Protein AF-A0A3N7AMP7-F1 (afdb_monomer_lite)

Sequence (68 aa):
MEDPNTPRPVSLTVLI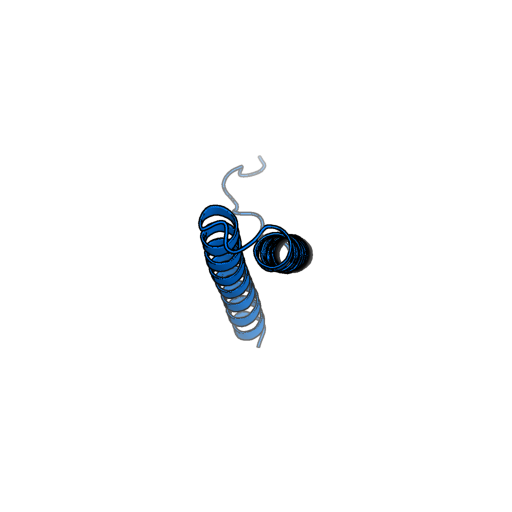VGLVITLILAIWSGFQFLNSGHSLGYGVLAGVSIGAAYSFLKQIRIRRNEKQ

Secondary structure (DSSP, 8-state):
---TTS-----HHHHHHHHHHHHHHHHHHHHHHHHTT--HHHHHHHHHHHHHHHHHHHHHHHHHHTT-

Structure (mmCIF, N/CA/C/O backbone):
data_AF-A0A3N7AMP7-F1
#
_entry.id   AF-A0A3N7AMP7-F1
#
loop_
_atom_site.group_PDB
_atom_site.id
_atom_site.type_symbol
_atom_site.label_atom_id
_atom_site.label_alt_id
_atom_site.label_comp_id
_atom_site.label_asym_id
_atom_site.label_entity_id
_atom_site.label_seq_id
_atom_site.pdbx_PDB_ins_code
_atom_site.Cartn_x
_atom_site.Cartn_y
_atom_site.Cartn_z
_atom_site.occupancy
_atom_site.B_iso_or_equiv
_atom_site.auth_seq_id
_atom_site.auth_comp_id
_atom_site.auth_asym_id
_atom_site.auth_atom_id
_atom_site.pdbx_PDB_model_num
ATOM 1 N N . MET A 1 1 ? -35.553 9.525 14.739 1.00 43.19 1 MET A N 1
ATOM 2 C CA . MET A 1 1 ? -34.661 10.586 14.234 1.00 43.19 1 MET A CA 1
ATOM 3 C C . MET A 1 1 ? -33.269 9.988 14.246 1.00 43.19 1 MET A C 1
ATOM 5 O O . MET A 1 1 ? -32.689 9.865 15.313 1.00 43.19 1 MET A O 1
ATOM 9 N N . GLU A 1 2 ? -32.826 9.448 13.113 1.00 47.41 2 GLU A N 1
ATOM 10 C CA . GLU A 1 2 ? -31.483 8.879 12.978 1.00 47.41 2 GLU A CA 1
ATOM 11 C C . GLU A 1 2 ? -30.548 10.022 12.590 1.00 47.41 2 GLU A C 1
ATOM 13 O O . GLU A 1 2 ? -30.750 10.651 11.555 1.00 47.41 2 GLU A O 1
ATOM 18 N N . ASP A 1 3 ? -29.588 10.339 13.455 1.00 47.56 3 ASP A N 1
ATOM 19 C CA . ASP A 1 3 ? -28.588 11.375 13.216 1.00 47.56 3 ASP A CA 1
ATOM 20 C C . ASP A 1 3 ? -27.746 11.005 11.976 1.00 47.56 3 ASP A C 1
ATOM 22 O O . ASP A 1 3 ? -26.993 10.028 12.017 1.00 47.56 3 ASP A O 1
ATOM 26 N N . PRO A 1 4 ? -27.821 11.752 10.857 1.00 57.91 4 PRO A N 1
ATOM 27 C CA . PRO A 1 4 ? -27.050 11.446 9.647 1.00 57.91 4 PRO A CA 1
ATOM 28 C C . PRO A 1 4 ? -25.547 11.743 9.804 1.00 57.91 4 PRO A C 1
ATOM 30 O O . PRO A 1 4 ? -24.769 11.485 8.889 1.00 57.91 4 PRO A O 1
ATOM 33 N N . ASN A 1 5 ? -25.136 12.280 10.958 1.00 55.09 5 ASN A N 1
ATOM 34 C CA . ASN A 1 5 ? -23.776 12.729 11.252 1.00 55.09 5 ASN A CA 1
ATOM 35 C C . ASN A 1 5 ? -22.974 11.775 12.140 1.00 55.09 5 ASN A C 1
ATOM 37 O O . ASN A 1 5 ? -21.849 12.112 12.502 1.00 55.09 5 ASN A O 1
ATOM 41 N N . THR A 1 6 ? -23.489 10.597 12.510 1.00 50.75 6 THR A N 1
ATOM 42 C CA . THR A 1 6 ? -22.634 9.617 13.193 1.00 50.75 6 THR A CA 1
ATOM 43 C C . THR A 1 6 ? -21.686 9.018 12.151 1.00 50.75 6 THR A C 1
ATOM 45 O O . THR A 1 6 ? -22.156 8.302 11.260 1.00 50.75 6 THR A O 1
ATOM 48 N N . PRO A 1 7 ? -20.364 9.282 12.202 1.00 55.03 7 PRO A N 1
ATOM 49 C CA . PRO A 1 7 ? -19.432 8.694 11.256 1.00 55.03 7 PRO A CA 1
ATOM 50 C C . PRO A 1 7 ? -19.463 7.196 11.526 1.00 55.03 7 PRO A C 1
ATOM 52 O O . PRO A 1 7 ? -18.938 6.735 12.542 1.00 55.03 7 PRO A O 1
ATOM 55 N N . ARG A 1 8 ? -20.147 6.426 10.668 1.00 58.25 8 ARG A N 1
ATOM 56 C CA . ARG A 1 8 ? -20.170 4.969 10.801 1.00 58.25 8 ARG A CA 1
ATOM 57 C C . ARG A 1 8 ? -18.711 4.535 10.874 1.00 58.25 8 ARG A C 1
ATOM 59 O O . ARG A 1 8 ? -17.954 4.885 9.963 1.00 58.25 8 ARG A O 1
ATOM 66 N N . PRO A 1 9 ? -18.282 3.844 11.944 1.00 57.62 9 PRO A N 1
ATOM 67 C CA . PRO A 1 9 ? -16.903 3.418 12.063 1.00 57.62 9 PRO A CA 1
ATOM 68 C C . PRO A 1 9 ? -16.612 2.593 10.815 1.00 57.62 9 PRO A C 1
ATOM 70 O O . PRO A 1 9 ? -17.206 1.530 10.657 1.00 57.62 9 PRO A O 1
ATOM 73 N N . VAL A 1 10 ? -15.774 3.121 9.911 1.00 59.16 10 VAL A N 1
ATOM 74 C CA . VAL A 1 10 ? -15.376 2.431 8.679 1.00 59.16 10 VAL A CA 1
ATOM 75 C C . VAL A 1 10 ? -15.022 1.013 9.089 1.00 59.16 10 VAL A C 1
ATOM 77 O O . VAL A 1 10 ? -14.116 0.815 9.905 1.00 59.16 10 VAL A O 1
ATOM 80 N N . SER A 1 11 ? -15.848 0.060 8.652 1.00 67.31 11 SER A N 1
ATOM 81 C CA . SER A 1 11 ? -15.786 -1.296 9.183 1.00 67.31 11 SER A CA 1
ATOM 82 C C . SER A 1 11 ? -14.380 -1.823 8.940 1.00 67.31 11 SER A C 1
ATOM 84 O O . SER A 1 11 ? -13.821 -1.608 7.863 1.00 67.31 11 SER A O 1
ATOM 86 N N . LEU A 1 12 ? -13.791 -2.497 9.930 1.00 66.88 12 LEU A N 1
ATOM 87 C CA . LEU A 1 12 ? -12.463 -3.099 9.779 1.00 66.88 12 LEU A CA 1
ATOM 88 C C . LEU A 1 12 ? -12.402 -3.972 8.519 1.00 66.88 12 LEU A C 1
ATOM 90 O O . LEU A 1 12 ? -11.390 -3.980 7.829 1.00 66.88 12 LEU A O 1
ATOM 94 N N . THR A 1 13 ? -13.518 -4.611 8.162 1.00 69.31 13 THR A N 1
ATOM 95 C CA . THR A 1 13 ? -13.679 -5.358 6.915 1.00 69.31 13 THR A CA 1
ATOM 96 C C . THR A 1 13 ? -13.507 -4.477 5.677 1.00 69.31 13 THR A C 1
ATOM 98 O O . THR A 1 13 ? -12.804 -4.870 4.759 1.00 69.31 13 THR A O 1
ATOM 101 N N . VAL A 1 14 ? -14.076 -3.267 5.652 1.00 77.00 14 VAL A N 1
ATOM 102 C CA . VAL A 1 14 ? -13.924 -2.308 4.537 1.00 77.00 14 VAL A CA 1
ATOM 103 C C . VAL A 1 14 ? -12.481 -1.811 4.433 1.00 77.00 14 VAL A C 1
ATOM 105 O O . VAL A 1 14 ? -11.945 -1.713 3.335 1.00 77.00 14 VAL A O 1
ATOM 108 N N . LEU A 1 15 ? -11.828 -1.564 5.571 1.00 70.00 15 LEU A N 1
ATOM 109 C CA . LEU A 1 15 ? -10.407 -1.210 5.645 1.00 70.00 15 LEU A CA 1
ATOM 110 C C . LEU A 1 15 ? -9.502 -2.322 5.089 1.00 70.00 15 LEU A C 1
ATOM 112 O O . LEU A 1 15 ? -8.600 -2.047 4.301 1.00 70.00 15 LEU A O 1
ATOM 116 N N . ILE A 1 16 ? -9.763 -3.576 5.464 1.00 76.25 16 ILE A N 1
ATOM 117 C CA . ILE A 1 16 ? -9.018 -4.750 4.985 1.00 76.25 16 ILE A CA 1
ATOM 118 C C . ILE A 1 16 ? -9.275 -4.984 3.495 1.00 76.25 16 ILE A C 1
ATOM 120 O O . ILE A 1 16 ? -8.331 -5.207 2.745 1.00 76.25 16 ILE A O 1
ATOM 124 N N . VAL A 1 17 ? -10.525 -4.888 3.042 1.00 81.50 17 VAL A N 1
ATOM 125 C CA . VAL A 1 17 ? -10.880 -5.037 1.624 1.00 81.50 17 VAL A CA 1
ATOM 126 C C . VAL A 1 17 ? -10.222 -3.939 0.785 1.00 81.50 17 VAL A C 1
ATOM 128 O O . VAL A 1 17 ? -9.610 -4.243 -0.235 1.00 81.50 17 VAL A O 1
ATOM 131 N N . GLY A 1 18 ? -10.261 -2.684 1.243 1.00 77.31 18 GLY A N 1
ATOM 132 C CA . GLY A 1 18 ? -9.571 -1.568 0.595 1.00 77.31 18 GLY A CA 1
ATOM 133 C C . GLY A 1 18 ? -8.061 -1.787 0.516 1.00 77.31 18 GLY A C 1
ATOM 134 O O . GLY A 1 18 ? -7.468 -1.589 -0.544 1.00 77.31 18 GLY A O 1
ATOM 135 N N . LEU A 1 19 ? -7.445 -2.284 1.593 1.00 78.31 19 LEU A N 1
ATOM 136 C CA . LEU A 1 19 ? -6.030 -2.649 1.608 1.00 78.31 19 LEU A CA 1
ATOM 137 C C . LEU A 1 19 ? -5.723 -3.739 0.572 1.00 78.31 19 LEU A C 1
ATOM 139 O O . LEU A 1 19 ? -4.819 -3.551 -0.234 1.00 78.31 19 LEU A O 1
ATOM 143 N N . VAL A 1 20 ? -6.487 -4.834 0.548 1.00 83.94 20 VAL A N 1
ATOM 144 C CA . VAL A 1 20 ? -6.284 -5.958 -0.383 1.00 83.94 20 VAL A CA 1
ATOM 145 C C . VAL A 1 20 ? -6.414 -5.508 -1.839 1.00 83.94 20 VAL A C 1
ATOM 147 O O . VAL A 1 20 ? -5.544 -5.820 -2.647 1.00 83.94 20 VAL A O 1
ATOM 150 N N . ILE A 1 21 ? -7.444 -4.724 -2.172 1.00 83.88 21 ILE A N 1
ATOM 151 C CA . ILE A 1 21 ? -7.646 -4.194 -3.531 1.00 83.88 21 ILE A CA 1
ATOM 152 C C . ILE A 1 21 ? -6.472 -3.302 -3.940 1.00 83.88 21 ILE A C 1
ATOM 154 O O . ILE A 1 21 ? -5.926 -3.451 -5.032 1.00 83.88 21 ILE A O 1
ATOM 158 N N . THR A 1 22 ? -6.043 -2.410 -3.047 1.00 80.56 22 THR A N 1
ATOM 159 C CA . THR A 1 22 ? -4.912 -1.511 -3.302 1.00 80.56 22 THR A CA 1
ATOM 160 C C . THR A 1 22 ? -3.610 -2.294 -3.500 1.00 80.56 22 THR A C 1
ATOM 162 O O . THR A 1 22 ? -2.801 -1.943 -4.351 1.00 80.56 22 THR A O 1
ATOM 165 N N . LEU A 1 23 ? -3.418 -3.386 -2.758 1.00 79.69 23 LEU A N 1
ATOM 166 C CA . LEU A 1 23 ? -2.243 -4.253 -2.854 1.00 79.69 23 LEU A CA 1
ATOM 167 C C . LEU A 1 23 ? -2.221 -5.029 -4.178 1.00 79.69 23 LEU A C 1
ATOM 169 O O . LEU A 1 23 ? -1.181 -5.099 -4.828 1.00 79.69 23 LEU A O 1
ATOM 173 N N . ILE A 1 24 ? -3.374 -5.540 -4.619 1.00 85.69 24 ILE A N 1
ATOM 174 C CA . ILE A 1 24 ? -3.522 -6.188 -5.930 1.00 85.69 24 ILE A CA 1
ATOM 175 C C . ILE A 1 24 ? -3.229 -5.186 -7.052 1.00 85.69 24 ILE A C 1
ATOM 177 O O . ILE A 1 24 ? -2.467 -5.501 -7.962 1.00 85.69 24 ILE A O 1
ATOM 181 N N . LEU A 1 25 ? -3.768 -3.966 -6.964 1.00 79.62 25 LEU A N 1
ATOM 182 C CA . LEU A 1 25 ? -3.500 -2.898 -7.931 1.00 79.62 25 LEU A CA 1
ATOM 183 C C . LEU A 1 25 ? -2.027 -2.475 -7.936 1.00 79.62 25 LEU A C 1
ATOM 185 O O . LEU A 1 25 ? -1.464 -2.257 -9.006 1.00 79.62 25 LEU A O 1
ATOM 189 N N . ALA A 1 26 ? -1.379 -2.415 -6.770 1.00 76.81 26 ALA A N 1
ATOM 190 C CA . ALA A 1 26 ? 0.046 -2.118 -6.659 1.00 76.81 26 ALA A CA 1
ATOM 191 C C . ALA A 1 26 ? 0.904 -3.203 -7.325 1.00 76.81 26 ALA A C 1
ATOM 193 O O . ALA A 1 26 ? 1.801 -2.876 -8.102 1.00 76.81 26 ALA A O 1
ATOM 194 N N . ILE A 1 27 ? 0.610 -4.482 -7.058 1.00 81.31 27 ILE A N 1
ATOM 195 C CA . ILE A 1 27 ? 1.318 -5.622 -7.659 1.00 81.31 27 ILE A CA 1
ATOM 196 C C . ILE A 1 27 ? 1.090 -5.646 -9.170 1.00 81.31 27 ILE A C 1
ATOM 198 O O . ILE A 1 27 ? 2.052 -5.768 -9.922 1.00 81.31 27 ILE A O 1
ATOM 202 N N . TRP A 1 28 ? -0.154 -5.479 -9.625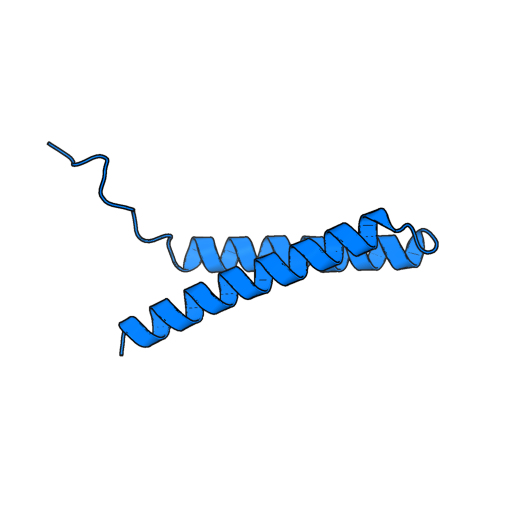 1.00 81.56 28 TRP A N 1
ATOM 203 C CA . TRP A 1 28 ? -0.491 -5.449 -11.047 1.00 81.56 28 TRP A CA 1
ATOM 204 C C . TRP A 1 28 ? 0.207 -4.293 -11.767 1.00 81.56 28 TRP A C 1
ATOM 206 O O . TRP A 1 28 ? 0.836 -4.492 -12.802 1.00 81.56 28 TRP A O 1
ATOM 216 N N . SER A 1 29 ? 0.157 -3.087 -11.194 1.00 73.06 29 SER A N 1
ATOM 217 C CA . SER A 1 29 ? 0.834 -1.908 -11.737 1.00 73.06 29 SER A CA 1
ATOM 218 C C . SER A 1 29 ? 2.351 -2.098 -11.774 1.00 73.06 29 SER A C 1
ATOM 220 O O . SER A 1 29 ? 2.983 -1.781 -12.776 1.00 73.06 29 SER A O 1
ATOM 222 N N . GLY A 1 30 ? 2.947 -2.666 -10.722 1.00 70.56 30 GLY A N 1
ATOM 223 C CA . GLY A 1 30 ? 4.375 -2.989 -10.682 1.00 70.56 30 GLY A CA 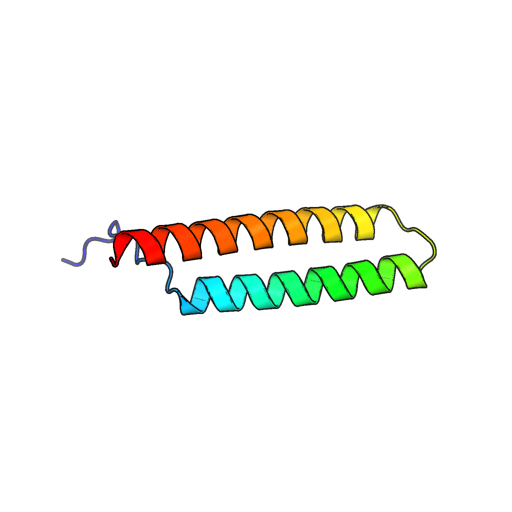1
ATOM 224 C C . GLY A 1 30 ? 4.776 -4.047 -11.715 1.00 70.56 30 GLY A C 1
ATOM 225 O O . GLY A 1 30 ? 5.794 -3.900 -12.388 1.00 70.56 30 GLY A O 1
ATOM 226 N N . PHE A 1 31 ? 3.952 -5.078 -11.906 1.00 77.06 31 PHE A N 1
ATOM 227 C CA . PHE A 1 31 ? 4.181 -6.097 -12.929 1.00 77.06 31 PHE A CA 1
ATOM 228 C C . PHE A 1 31 ? 4.091 -5.496 -14.335 1.00 77.06 31 PHE A C 1
ATOM 230 O O . PHE A 1 31 ? 4.953 -5.740 -15.179 1.00 77.06 31 PHE A O 1
ATOM 237 N N . GLN A 1 32 ? 3.110 -4.622 -14.568 1.00 73.12 32 GLN A N 1
ATOM 238 C CA . GLN A 1 32 ? 2.954 -3.929 -15.841 1.00 73.12 32 GLN A CA 1
ATOM 239 C C . GLN A 1 32 ? 4.069 -2.906 -16.096 1.00 73.12 32 GLN A C 1
ATOM 241 O O . GLN A 1 32 ? 4.483 -2.742 -17.243 1.00 73.12 32 GLN A O 1
ATOM 246 N N . PHE A 1 33 ? 4.604 -2.270 -15.049 1.00 68.06 33 PHE A N 1
ATOM 247 C CA . PHE A 1 33 ? 5.781 -1.399 -15.118 1.00 68.06 33 PHE A CA 1
ATOM 248 C C . PHE A 1 33 ? 7.024 -2.152 -15.610 1.00 68.06 33 PHE A C 1
ATOM 250 O O . PHE A 1 33 ? 7.731 -1.663 -16.495 1.00 68.06 33 PHE A O 1
ATOM 257 N N . LEU A 1 34 ? 7.261 -3.348 -15.060 1.00 71.00 34 LEU A N 1
ATOM 258 C CA . LEU A 1 34 ? 8.369 -4.218 -15.455 1.00 71.00 34 LEU A CA 1
ATOM 259 C C . LEU A 1 34 ? 8.180 -4.756 -16.878 1.00 71.00 34 LEU A C 1
ATOM 261 O O . LEU A 1 34 ? 9.121 -4.741 -17.665 1.00 71.00 34 LEU A O 1
ATOM 265 N N . ASN A 1 35 ? 6.960 -5.170 -17.231 1.00 72.19 35 ASN A N 1
ATOM 266 C CA . ASN A 1 35 ? 6.673 -5.778 -18.530 1.00 72.19 35 ASN A CA 1
ATOM 267 C C . ASN A 1 35 ? 6.587 -4.757 -19.684 1.00 72.19 35 ASN A C 1
ATOM 269 O O . ASN A 1 35 ? 6.862 -5.098 -20.828 1.00 72.19 35 ASN A O 1
ATOM 273 N N . SER A 1 36 ? 6.228 -3.499 -19.398 1.00 67.75 36 SER A N 1
ATOM 274 C CA . SER A 1 36 ? 6.071 -2.438 -20.414 1.00 67.75 36 SER A CA 1
ATOM 275 C C . SER A 1 36 ? 7.312 -1.549 -20.577 1.00 67.75 36 SER A C 1
ATOM 277 O O . SER A 1 36 ? 7.245 -0.539 -21.273 1.00 67.75 36 SER A O 1
ATOM 279 N N . GLY A 1 37 ? 8.433 -1.886 -19.930 1.00 61.97 37 GLY A N 1
ATOM 280 C CA . GLY A 1 37 ? 9.710 -1.196 -20.132 1.00 61.97 37 GLY A CA 1
ATOM 281 C C . GLY A 1 37 ? 9.810 0.184 -19.473 1.00 61.97 37 GLY A C 1
ATOM 282 O O . GLY A 1 37 ? 10.148 1.154 -20.140 1.00 61.97 37 GLY A O 1
ATOM 283 N N . HIS A 1 38 ? 9.562 0.274 -18.160 1.00 58.47 38 HIS A N 1
ATOM 284 C CA . HIS A 1 38 ? 9.797 1.481 -17.342 1.00 58.47 38 HIS A CA 1
ATOM 285 C C . HIS A 1 38 ? 8.831 2.656 -17.598 1.00 58.47 38 HIS A C 1
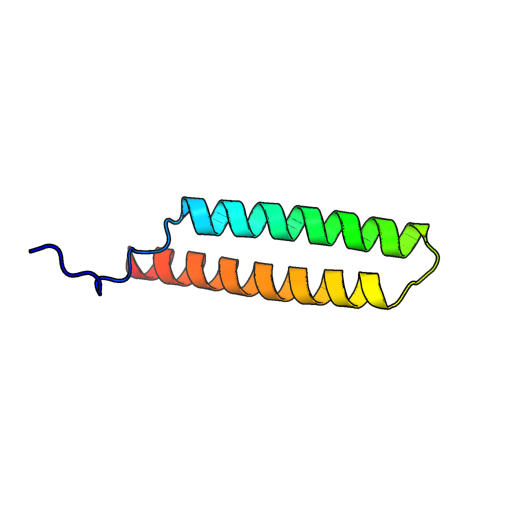ATOM 287 O O . HIS A 1 38 ? 9.213 3.827 -17.540 1.00 58.47 38 HIS A O 1
ATOM 293 N N . SER A 1 39 ? 7.548 2.386 -17.840 1.00 62.06 39 SER A N 1
ATOM 294 C CA . SER A 1 39 ? 6.559 3.464 -17.967 1.00 62.06 39 SER A CA 1
ATOM 295 C C . SER A 1 39 ? 6.291 4.138 -16.611 1.00 62.06 39 SER A C 1
ATOM 297 O O . SER A 1 39 ? 5.605 3.598 -15.744 1.00 62.06 39 SER A O 1
ATOM 299 N N . LEU A 1 40 ? 6.843 5.343 -16.435 1.00 65.31 40 LEU A N 1
ATOM 300 C CA . LEU A 1 40 ? 6.835 6.155 -15.205 1.00 65.31 40 LEU A CA 1
ATOM 301 C C . LEU A 1 40 ? 5.451 6.257 -14.531 1.00 65.31 40 LEU A C 1
ATOM 303 O O . LEU A 1 40 ? 5.360 6.281 -13.304 1.00 65.31 40 LEU A O 1
ATOM 307 N N . GLY A 1 41 ? 4.371 6.243 -15.321 1.00 70.75 41 GLY A N 1
ATOM 308 C CA . GLY A 1 41 ? 2.993 6.282 -14.826 1.00 70.75 41 GLY A CA 1
ATOM 309 C C . GLY A 1 41 ? 2.618 5.095 -13.932 1.00 70.75 41 GLY A C 1
ATOM 310 O O . GLY A 1 41 ? 1.979 5.284 -12.899 1.00 70.75 41 GLY A O 1
ATOM 311 N N . TYR A 1 42 ? 3.076 3.884 -14.256 1.00 67.06 42 TYR A N 1
ATOM 312 C CA . TYR A 1 42 ? 2.808 2.700 -13.432 1.00 67.06 42 TYR A CA 1
ATOM 313 C C . TYR A 1 42 ? 3.634 2.685 -12.140 1.00 67.06 42 TYR A C 1
ATOM 315 O O . TYR A 1 42 ? 3.185 2.141 -11.128 1.00 67.06 42 TYR A O 1
ATOM 323 N N . GLY A 1 43 ? 4.806 3.330 -12.145 1.00 70.00 43 GLY A N 1
ATOM 324 C CA . GLY A 1 43 ? 5.609 3.561 -10.942 1.00 70.00 43 GLY A CA 1
ATOM 325 C C . GLY A 1 43 ? 4.931 4.535 -9.974 1.00 70.00 43 GLY A C 1
ATOM 326 O O . GLY A 1 43 ? 4.864 4.265 -8.776 1.00 70.00 43 GLY A O 1
ATOM 327 N N . VAL A 1 44 ? 4.346 5.625 -10.488 1.00 77.50 44 VAL A N 1
ATOM 328 C CA . VAL A 1 44 ? 3.546 6.567 -9.682 1.00 77.50 44 VAL A CA 1
ATOM 329 C C . VAL A 1 44 ? 2.305 5.877 -9.111 1.00 77.50 44 VAL A C 1
ATOM 331 O O . VAL A 1 44 ? 2.036 6.004 -7.918 1.00 77.50 44 VAL A O 1
ATOM 334 N N . LEU A 1 45 ? 1.590 5.087 -9.919 1.00 75.81 45 LEU A N 1
ATOM 335 C CA . LEU A 1 45 ? 0.441 4.299 -9.458 1.00 75.81 45 LEU A CA 1
ATOM 336 C C . LEU A 1 45 ? 0.825 3.294 -8.364 1.00 75.81 45 LEU A C 1
ATOM 338 O O . LEU A 1 45 ? 0.111 3.176 -7.366 1.00 75.81 45 LEU A O 1
ATOM 342 N N . ALA A 1 46 ? 1.966 2.615 -8.500 1.00 75.44 46 ALA A N 1
ATOM 343 C CA . ALA A 1 46 ? 2.479 1.715 -7.471 1.00 75.44 46 ALA A CA 1
ATOM 344 C C . ALA A 1 46 ? 2.826 2.474 -6.177 1.00 75.44 46 ALA A C 1
ATOM 346 O O . ALA A 1 46 ? 2.415 2.057 -5.095 1.00 75.44 46 ALA A O 1
ATOM 347 N N . GLY A 1 47 ? 3.501 3.624 -6.273 1.00 76.81 47 GLY A N 1
ATOM 348 C CA . GLY A 1 47 ? 3.843 4.462 -5.119 1.00 76.81 47 GLY A CA 1
ATOM 349 C C . GLY A 1 47 ? 2.617 4.999 -4.370 1.00 76.81 47 GLY A C 1
ATOM 350 O O . GLY A 1 47 ? 2.541 4.883 -3.146 1.00 76.81 47 GLY A O 1
ATOM 351 N N . VAL A 1 48 ? 1.620 5.519 -5.095 1.00 80.00 48 VAL A N 1
ATOM 352 C CA . VAL A 1 48 ? 0.351 5.996 -4.512 1.00 80.00 48 VAL A CA 1
ATOM 353 C C . VAL A 1 48 ? -0.402 4.850 -3.834 1.00 80.00 48 VAL A C 1
ATOM 355 O O . VAL A 1 48 ? -0.899 5.013 -2.720 1.00 80.00 48 VAL A O 1
ATOM 358 N N . SER A 1 49 ? -0.428 3.671 -4.458 1.00 79.81 49 SER A N 1
ATOM 359 C CA . SER A 1 49 ? -1.075 2.480 -3.897 1.00 79.81 49 SER A CA 1
ATOM 360 C C . SER A 1 49 ? -0.388 2.010 -2.608 1.00 79.81 49 SER A C 1
ATOM 362 O O . SER A 1 49 ? -1.057 1.702 -1.624 1.00 79.81 49 SER A O 1
ATOM 364 N N . ILE A 1 50 ? 0.946 2.031 -2.553 1.00 78.12 50 ILE A N 1
ATOM 365 C CA . ILE A 1 50 ? 1.702 1.706 -1.333 1.00 78.12 50 ILE A CA 1
ATOM 366 C C . ILE A 1 50 ? 1.411 2.724 -0.218 1.00 78.12 50 ILE A C 1
ATOM 368 O O . ILE A 1 50 ? 1.170 2.333 0.926 1.00 78.12 50 ILE A O 1
ATOM 372 N N . GLY A 1 51 ? 1.372 4.022 -0.537 1.00 80.25 51 GLY A N 1
ATOM 373 C CA . GLY A 1 51 ? 1.018 5.071 0.426 1.00 80.25 51 GLY A CA 1
ATOM 374 C C . GLY A 1 51 ? -0.405 4.920 0.977 1.00 80.25 51 GLY A C 1
ATOM 375 O O . GLY A 1 51 ? -0.628 5.033 2.186 1.00 80.25 51 GLY A O 1
ATOM 376 N N . ALA A 1 52 ? -1.365 4.584 0.111 1.00 79.25 52 ALA A N 1
ATOM 377 C CA . ALA A 1 52 ? -2.736 4.284 0.510 1.00 79.25 52 ALA A CA 1
ATOM 378 C C . ALA A 1 52 ? -2.809 3.033 1.403 1.00 79.25 52 ALA A C 1
ATOM 380 O O . ALA A 1 52 ? -3.433 3.076 2.466 1.00 79.25 52 ALA A O 1
ATOM 381 N N . ALA A 1 53 ? -2.103 1.954 1.047 1.00 79.50 53 ALA A N 1
ATOM 382 C CA . ALA A 1 53 ? -2.013 0.749 1.870 1.00 79.50 53 ALA A CA 1
ATOM 383 C C . ALA A 1 53 ? -1.436 1.048 3.267 1.00 79.50 53 ALA A C 1
ATOM 385 O O . ALA A 1 53 ? -1.970 0.577 4.271 1.00 79.50 53 ALA A O 1
ATOM 386 N N . TYR A 1 54 ? -0.407 1.895 3.363 1.00 79.00 54 TYR A N 1
ATOM 387 C CA . TYR A 1 54 ? 0.154 2.318 4.649 1.00 79.00 54 TYR A CA 1
ATOM 388 C C . TYR A 1 54 ? -0.849 3.111 5.504 1.00 79.00 54 TYR A C 1
ATOM 390 O O . TYR A 1 54 ? -0.951 2.882 6.711 1.00 79.00 54 TYR A O 1
ATOM 398 N N . SER A 1 55 ? -1.636 4.003 4.893 1.00 79.50 55 SER A N 1
ATOM 399 C CA . SER A 1 55 ? -2.689 4.762 5.587 1.00 79.50 55 SER A CA 1
ATOM 400 C C . SER A 1 55 ? -3.778 3.845 6.157 1.00 79.50 55 SER A C 1
ATOM 402 O O . SER A 1 55 ? -4.153 3.973 7.327 1.00 79.50 55 SER A O 1
ATOM 404 N N . PHE A 1 56 ? -4.226 2.855 5.377 1.00 77.94 56 PHE A N 1
ATOM 405 C CA . PHE A 1 56 ? -5.175 1.844 5.847 1.00 77.94 56 PHE A CA 1
ATOM 406 C C . PHE A 1 56 ? -4.588 0.989 6.979 1.00 77.94 56 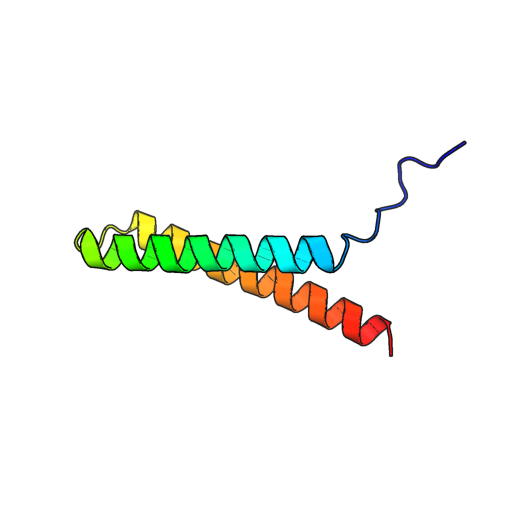PHE A C 1
ATOM 408 O O . PHE A 1 56 ? -5.251 0.768 7.993 1.00 77.94 56 PHE A O 1
ATOM 415 N N . LEU A 1 57 ? -3.320 0.579 6.873 1.00 78.44 57 LEU A N 1
ATOM 416 C CA . LEU A 1 57 ? -2.634 -0.175 7.923 1.00 78.44 57 LEU A CA 1
ATOM 417 C C . LEU A 1 57 ? -2.523 0.631 9.228 1.00 78.44 57 LEU A C 1
ATOM 419 O O . LEU A 1 57 ? -2.767 0.101 10.315 1.00 78.44 57 LEU A O 1
ATOM 423 N N . LYS A 1 58 ? -2.212 1.930 9.130 1.00 79.38 58 LYS A N 1
ATOM 424 C CA . LYS A 1 58 ? -2.165 2.849 10.274 1.00 79.38 58 LYS A CA 1
ATOM 425 C C . LYS A 1 58 ? -3.536 2.971 10.943 1.00 79.38 58 LYS A C 1
ATOM 427 O O . LYS A 1 58 ? -3.611 2.888 12.167 1.00 79.38 58 LYS A O 1
ATOM 432 N N . GLN A 1 59 ? -4.616 3.097 10.169 1.00 74.50 59 GLN A N 1
ATOM 433 C CA . GLN A 1 59 ? -5.982 3.135 10.705 1.00 74.50 59 GLN A CA 1
ATOM 434 C C . GLN A 1 59 ? -6.374 1.829 11.409 1.00 74.50 59 GLN A C 1
ATOM 436 O O . GLN A 1 59 ? -6.951 1.875 12.494 1.00 74.50 59 GLN A O 1
ATOM 441 N N . ILE A 1 60 ? -6.021 0.667 10.845 1.00 74.94 60 ILE A N 1
ATOM 442 C CA . ILE A 1 60 ? -6.250 -0.638 11.488 1.00 74.94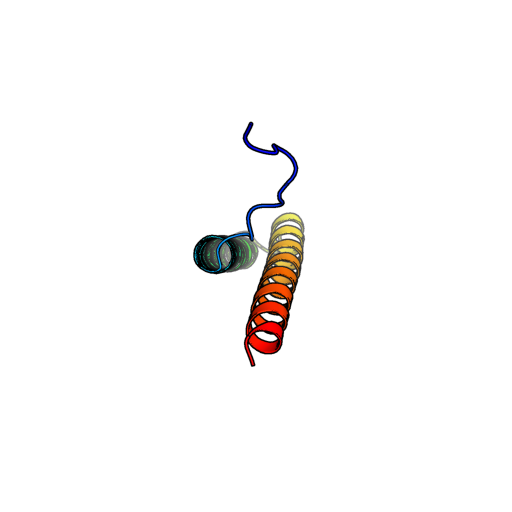 60 ILE A CA 1
ATOM 443 C C . ILE A 1 60 ? -5.485 -0.724 12.815 1.00 74.94 60 ILE A C 1
ATOM 445 O O . ILE A 1 60 ? -6.031 -1.196 13.812 1.00 74.94 60 ILE A O 1
ATOM 449 N N . ARG A 1 61 ? -4.235 -0.245 12.851 1.00 75.50 61 ARG A N 1
ATOM 450 C CA . ARG A 1 61 ? -3.400 -0.257 14.060 1.00 75.50 61 ARG A CA 1
ATOM 451 C C . ARG A 1 61 ? -3.956 0.644 15.159 1.00 75.50 61 ARG A C 1
ATOM 453 O O . ARG A 1 61 ? -4.034 0.198 16.296 1.00 75.50 61 ARG A O 1
ATOM 460 N N . ILE A 1 62 ? -4.377 1.865 14.818 1.00 76.25 62 ILE A N 1
ATOM 461 C CA . ILE A 1 62 ? -4.995 2.808 15.764 1.00 76.25 62 ILE A CA 1
ATOM 462 C C . ILE A 1 62 ? -6.274 2.201 16.352 1.00 76.25 62 ILE A C 1
ATOM 464 O O . ILE A 1 62 ? -6.405 2.134 17.569 1.00 76.25 62 ILE A O 1
ATOM 468 N N . ARG A 1 63 ? -7.153 1.641 15.510 1.00 67.94 63 ARG A N 1
ATOM 469 C CA . ARG A 1 63 ? -8.385 0.979 15.972 1.00 67.94 63 ARG A CA 1
ATOM 470 C C . ARG A 1 63 ? -8.134 -0.281 16.802 1.00 67.94 63 ARG A C 1
ATOM 472 O O . ARG A 1 63 ? -8.936 -0.591 17.674 1.00 67.94 63 ARG A O 1
ATOM 479 N N . ARG A 1 64 ? -7.055 -1.036 16.541 1.00 68.50 64 ARG A N 1
ATOM 480 C CA . ARG A 1 64 ? -6.649 -2.156 17.416 1.00 68.50 64 ARG A CA 1
ATOM 481 C C . ARG A 1 64 ? -6.189 -1.659 18.784 1.00 68.50 64 ARG A C 1
ATOM 483 O O . ARG A 1 64 ? -6.508 -2.315 19.766 1.00 68.50 64 ARG A O 1
ATOM 490 N N . ASN A 1 65 ? -5.466 -0.541 18.831 1.00 63.84 65 ASN A N 1
ATOM 491 C CA . ASN A 1 65 ? -4.969 0.046 20.075 1.00 63.84 65 ASN A CA 1
ATOM 492 C C . ASN A 1 65 ? -6.074 0.707 20.909 1.00 63.84 65 ASN A C 1
ATOM 494 O O . ASN A 1 65 ? -6.012 0.626 22.122 1.00 63.84 65 ASN A O 1
ATOM 498 N N . GLU A 1 66 ? -7.092 1.310 20.287 1.00 59.91 66 GLU A N 1
ATOM 499 C CA . GLU A 1 66 ? -8.274 1.842 20.997 1.00 59.91 66 GLU A CA 1
ATOM 500 C C . GLU A 1 66 ? -9.166 0.751 21.610 1.00 59.91 66 GLU A C 1
ATOM 502 O O . GLU A 1 66 ? -10.045 1.049 22.413 1.00 59.91 66 GLU A O 1
ATOM 507 N N . LYS A 1 67 ? -8.987 -0.511 21.199 1.00 53.16 67 LYS A N 1
ATOM 508 C CA . LYS A 1 67 ? -9.777 -1.652 21.679 1.00 53.16 67 LYS A CA 1
ATOM 509 C C . LYS A 1 67 ? -9.075 -2.459 22.785 1.00 53.16 67 LYS A C 1
ATOM 511 O O . LYS A 1 67 ? -9.630 -3.479 23.194 1.00 53.16 67 LYS A O 1
ATOM 516 N N . GLN A 1 68 ? -7.872 -2.052 23.207 1.00 46.88 68 GLN A N 1
ATOM 517 C CA . GLN A 1 68 ? -7.160 -2.571 24.384 1.00 46.88 68 GLN A CA 1
ATOM 518 C C . GLN A 1 68 ? -7.278 -1.589 25.543 1.00 46.88 68 GLN A C 1
ATOM 520 O O . GLN A 1 68 ? -7.358 -2.090 26.683 1.00 46.88 68 GLN A O 1
#

Foldseek 3Di:
DDDPPPPPLCPLVNLVVLLVVLVVLLVVLVVCCVVVPNPVVSVVSNVVSVVSNVVSVVSNVVVVVVVD

pLDDT: mean 70.52, std 10.32, range [43.19, 85.69]

Radius of gyration: 16.15 Å; chains: 1; bounding box: 44×19×45 Å